Protein AF-A0A355F9B3-F1 (afdb_monomer_lite)

Sequence (60 aa):
EIPLLAVSGGVAANRLLRRELPAWAARRGVDLRLVPLEWSGDNAAMIAHAALLRHRRGQA

Secondary structure (DSSP, 8-state):
--SEEEE-SGGGG-HHHHHHHHHHHHTTT-EEEEPPGGGTS--HHHHHHHHHHHHHTT--

Radius of gyration: 14.34 Å; chains: 1; bounding box: 21×33×32 Å

Structure (mmCIF, N/CA/C/O backbone):
data_AF-A0A355F9B3-F1
#
_entry.id   AF-A0A355F9B3-F1
#
loop_
_atom_site.group_PDB
_atom_site.id
_atom_site.type_symbol
_atom_site.label_atom_id
_atom_site.label_alt_id
_atom_site.label_comp_id
_atom_site.label_asym_id
_atom_site.label_entity_id
_atom_site.label_seq_id
_atom_site.pdbx_PDB_ins_code
_atom_site.Cartn_x
_atom_site.Cartn_y
_atom_site.Cartn_z
_atom_site.occupancy
_atom_site.B_iso_or_equiv
_atom_site.auth_seq_id
_atom_site.auth_comp_id
_atom_site.auth_asym_id
_atom_site.auth_atom_id
_atom_site.pdbx_PDB_model_num
ATOM 1 N N . GLU A 1 1 ? -8.030 9.713 15.895 1.00 82.12 1 GLU A N 1
ATOM 2 C CA . GLU A 1 1 ? -8.145 8.292 15.491 1.00 82.12 1 GLU A CA 1
ATOM 3 C C . GLU A 1 1 ? -7.909 8.182 13.987 1.00 82.12 1 GLU A C 1
ATOM 5 O O . GLU A 1 1 ? -8.084 9.185 13.304 1.00 82.12 1 GLU A O 1
ATOM 10 N N . ILE A 1 2 ? -7.446 7.036 13.473 1.00 92.56 2 ILE A N 1
ATOM 11 C CA . ILE A 1 2 ? -7.131 6.863 12.041 1.00 92.56 2 ILE A CA 1
ATOM 12 C C . ILE A 1 2 ? -8.298 6.119 11.376 1.00 92.56 2 ILE A C 1
ATOM 14 O O . ILE A 1 2 ? -8.493 4.951 11.697 1.00 92.56 2 ILE A O 1
ATOM 18 N N . PRO A 1 3 ? -9.061 6.741 10.459 1.00 96.31 3 PRO A N 1
ATOM 19 C CA . PRO A 1 3 ? -10.211 6.084 9.832 1.00 96.31 3 PRO A CA 1
ATOM 20 C C . PRO A 1 3 ? -9.810 5.085 8.734 1.00 96.31 3 PRO A C 1
ATOM 22 O O . PRO A 1 3 ? -10.527 4.118 8.488 1.00 96.31 3 PRO A O 1
ATOM 25 N N . LEU A 1 4 ? -8.663 5.299 8.079 1.00 98.25 4 LEU A N 1
ATOM 26 C CA . LEU A 1 4 ? -8.167 4.457 6.992 1.00 98.25 4 LEU A CA 1
ATOM 27 C C . LEU A 1 4 ? -6.638 4.367 7.014 1.00 98.25 4 LEU A C 1
ATOM 29 O O . LEU A 1 4 ? -5.951 5.373 7.192 1.00 98.25 4 LEU A O 1
ATOM 33 N N . LEU A 1 5 ? -6.116 3.163 6.785 1.00 98.00 5 LEU A N 1
ATOM 34 C CA . LEU A 1 5 ? -4.697 2.879 6.600 1.00 98.00 5 LEU A CA 1
ATOM 35 C C . LEU A 1 5 ? -4.482 2.218 5.234 1.00 98.00 5 LEU A C 1
ATOM 37 O O . LEU A 1 5 ? -4.919 1.092 5.004 1.00 98.00 5 LEU A O 1
ATOM 41 N N . ALA A 1 6 ? -3.762 2.894 4.340 1.00 98.19 6 ALA A N 1
ATOM 42 C CA . ALA A 1 6 ? -3.285 2.313 3.088 1.00 98.19 6 ALA A CA 1
ATOM 43 C C . ALA A 1 6 ? -1.805 1.924 3.214 1.00 98.19 6 ALA A C 1
ATOM 45 O O . ALA A 1 6 ? -0.995 2.724 3.680 1.00 98.19 6 ALA A O 1
ATOM 46 N N . VAL A 1 7 ? -1.444 0.710 2.793 1.00 98.12 7 VAL A N 1
ATOM 47 C CA . VAL A 1 7 ? -0.077 0.177 2.906 1.00 98.12 7 VAL A CA 1
ATOM 48 C C . VAL A 1 7 ? 0.431 -0.253 1.531 1.00 98.12 7 VAL A C 1
ATOM 50 O O . VAL A 1 7 ? -0.139 -1.141 0.893 1.00 98.12 7 VAL A O 1
ATOM 53 N N . SER A 1 8 ? 1.519 0.381 1.089 1.00 97.56 8 SER A N 1
AT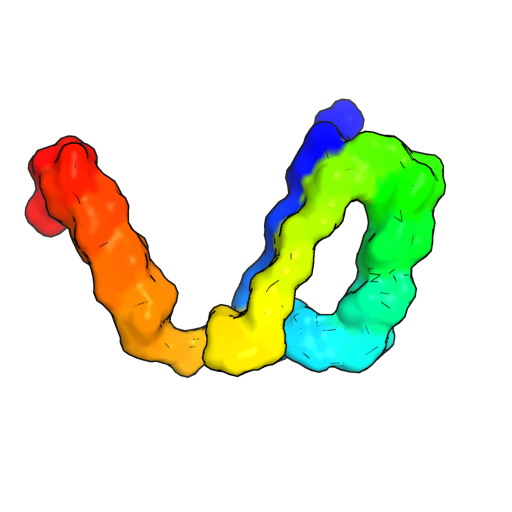OM 54 C CA . SER A 1 8 ? 2.223 0.100 -0.170 1.00 97.56 8 SER A CA 1
ATOM 55 C C . SER A 1 8 ? 3.746 0.069 0.039 1.00 97.56 8 SER A C 1
ATOM 57 O O . SER A 1 8 ? 4.212 0.208 1.172 1.00 97.56 8 SER A O 1
ATOM 59 N N . GLY A 1 9 ? 4.515 -0.135 -1.034 1.00 97.00 9 GLY A N 1
ATOM 60 C CA . GLY A 1 9 ? 5.972 -0.283 -1.001 1.00 97.00 9 GLY A CA 1
ATOM 61 C C . GLY A 1 9 ? 6.417 -1.739 -0.837 1.00 97.00 9 GLY A C 1
ATOM 62 O O . GLY A 1 9 ? 5.632 -2.599 -0.435 1.00 97.00 9 GLY A O 1
ATOM 63 N N . GLY A 1 10 ? 7.684 -2.033 -1.150 1.00 97.00 10 GLY A N 1
ATOM 64 C CA . GLY A 1 10 ? 8.160 -3.419 -1.286 1.00 97.00 10 GLY A CA 1
ATOM 65 C C . GLY A 1 10 ? 7.956 -4.273 -0.030 1.00 97.00 10 GLY A C 1
ATOM 66 O O . GLY A 1 10 ? 7.582 -5.442 -0.108 1.00 97.00 10 GLY A O 1
ATOM 67 N N . VAL A 1 11 ? 8.093 -3.673 1.156 1.00 98.06 11 VAL A N 1
ATOM 68 C CA . VAL A 1 11 ? 7.875 -4.368 2.435 1.00 98.06 11 VAL A CA 1
ATOM 69 C C . VAL A 1 11 ? 6.394 -4.687 2.678 1.00 98.06 11 VAL A C 1
ATOM 71 O O . VAL A 1 11 ? 6.090 -5.621 3.416 1.00 98.06 11 VAL A O 1
ATOM 74 N N . ALA A 1 12 ? 5.449 -4.032 1.994 1.00 98.00 12 ALA A N 1
ATOM 75 C CA . ALA A 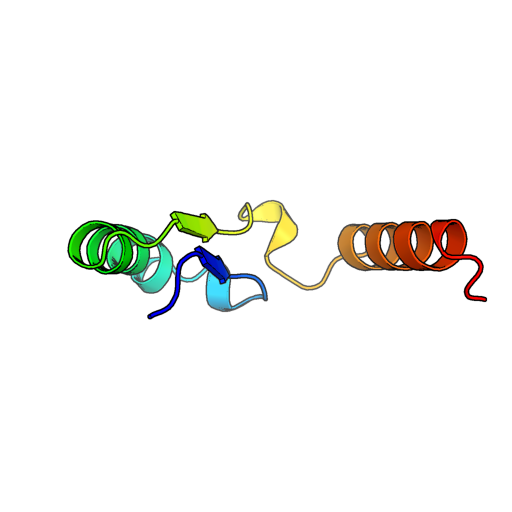1 12 ? 4.040 -4.421 2.032 1.00 98.00 12 ALA A CA 1
ATOM 76 C C . ALA A 1 12 ? 3.802 -5.833 1.465 1.00 98.00 12 ALA A C 1
ATOM 78 O O . ALA A 1 12 ? 2.756 -6.424 1.721 1.00 98.00 12 ALA A O 1
ATOM 79 N N . ALA A 1 13 ? 4.749 -6.419 0.721 1.00 97.94 13 ALA A N 1
ATOM 80 C CA . ALA A 1 13 ? 4.714 -7.826 0.313 1.00 97.94 13 ALA A CA 1
ATOM 81 C C . ALA A 1 13 ? 4.974 -8.813 1.469 1.00 97.94 13 ALA A C 1
ATOM 83 O O . ALA A 1 13 ? 4.735 -10.011 1.325 1.00 97.94 13 ALA A O 1
ATOM 84 N N . ASN A 1 14 ? 5.449 -8.338 2.624 1.00 98.44 14 ASN A N 1
ATOM 85 C CA . ASN A 1 14 ? 5.828 -9.191 3.741 1.00 98.44 14 ASN A CA 1
ATOM 86 C C . ASN A 1 14 ? 4.637 -10.015 4.267 1.00 98.44 14 ASN A C 1
ATOM 88 O O . ASN A 1 14 ? 3.590 -9.485 4.646 1.00 98.44 14 ASN A O 1
ATOM 92 N N . ARG A 1 15 ? 4.834 -11.337 4.341 1.00 98.25 15 ARG A N 1
ATOM 93 C CA . ARG A 1 15 ? 3.803 -12.299 4.756 1.00 98.25 15 ARG A CA 1
ATOM 94 C C . ARG A 1 15 ? 3.289 -12.055 6.176 1.00 98.25 15 ARG A C 1
ATOM 96 O O . ARG A 1 15 ? 2.098 -12.217 6.419 1.00 98.25 15 ARG A O 1
ATOM 103 N N . LEU A 1 16 ? 4.172 -11.684 7.105 1.00 98.50 16 LEU A N 1
ATOM 104 C CA . LEU A 1 16 ? 3.786 -11.389 8.484 1.00 98.50 16 LEU A CA 1
ATOM 105 C C . LEU A 1 16 ? 2.929 -10.119 8.536 1.00 98.50 16 LEU A C 1
ATOM 107 O O . LEU A 1 16 ? 1.839 -10.156 9.096 1.00 98.50 16 LEU A O 1
ATOM 111 N N . LEU A 1 17 ? 3.353 -9.035 7.880 1.00 98.06 17 LEU A N 1
ATOM 112 C CA . LEU A 1 17 ? 2.575 -7.791 7.828 1.00 98.06 17 LEU A CA 1
ATOM 113 C C . LEU A 1 17 ? 1.172 -8.006 7.252 1.00 98.06 17 LEU A C 1
ATOM 115 O O . LEU A 1 17 ? 0.193 -7.565 7.850 1.00 98.06 17 LEU A O 1
ATOM 119 N N . ARG A 1 18 ? 1.054 -8.728 6.132 1.00 98.00 18 ARG A N 1
ATOM 120 C CA . ARG A 1 18 ? -0.245 -9.024 5.501 1.00 98.00 18 ARG A CA 1
ATOM 121 C C . ARG A 1 18 ? -1.167 -9.879 6.369 1.00 98.00 18 ARG A C 1
ATOM 123 O O . ARG A 1 18 ? -2.379 -9.793 6.207 1.00 98.00 18 ARG A O 1
ATOM 130 N N . ARG A 1 19 ? -0.612 -10.682 7.279 1.00 98.19 19 ARG A N 1
ATOM 131 C CA . ARG A 1 19 ? -1.382 -11.479 8.240 1.00 98.19 19 ARG A CA 1
ATOM 132 C C . ARG A 1 19 ? -1.838 -10.650 9.441 1.00 98.19 19 ARG A C 1
ATOM 134 O O . ARG A 1 19 ? -2.981 -10.775 9.864 1.00 98.19 19 ARG A O 1
ATOM 141 N N . GLU A 1 20 ? -0.960 -9.814 9.989 1.00 98.62 20 GLU A N 1
ATOM 142 C CA . GLU A 1 20 ? -1.217 -9.108 11.253 1.00 98.62 20 GLU A CA 1
ATOM 143 C C . GLU A 1 20 ? -2.016 -7.808 11.080 1.00 98.62 20 GLU A C 1
ATOM 145 O O . GLU A 1 20 ? -2.838 -7.467 11.935 1.00 98.62 20 GLU A O 1
ATOM 150 N N . LEU A 1 21 ? -1.814 -7.078 9.976 1.00 98.25 21 LEU A N 1
ATOM 151 C CA . LEU A 1 21 ? -2.489 -5.798 9.742 1.00 98.25 21 LEU A CA 1
ATOM 152 C C . LEU A 1 21 ? -4.023 -5.909 9.693 1.00 98.25 21 LEU A C 1
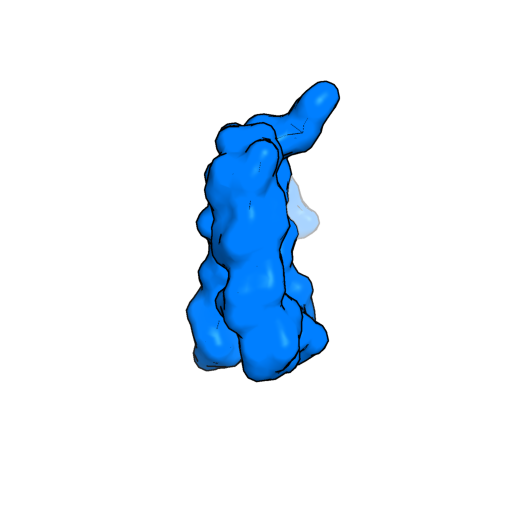ATOM 154 O O . LEU A 1 21 ? -4.669 -5.070 10.322 1.00 98.25 21 LEU A O 1
ATOM 158 N N . PRO A 1 22 ? -4.638 -6.919 9.039 1.00 98.38 22 PRO A N 1
ATOM 159 C CA . PRO A 1 22 ? -6.092 -7.084 9.063 1.00 98.38 22 PRO A CA 1
ATOM 160 C C . PRO A 1 22 ? -6.649 -7.246 10.480 1.00 98.38 22 PRO A C 1
ATOM 162 O O . PRO A 1 22 ? -7.636 -6.606 10.837 1.00 98.38 22 PRO A O 1
ATOM 165 N N . ALA A 1 23 ? -5.979 -8.037 11.324 1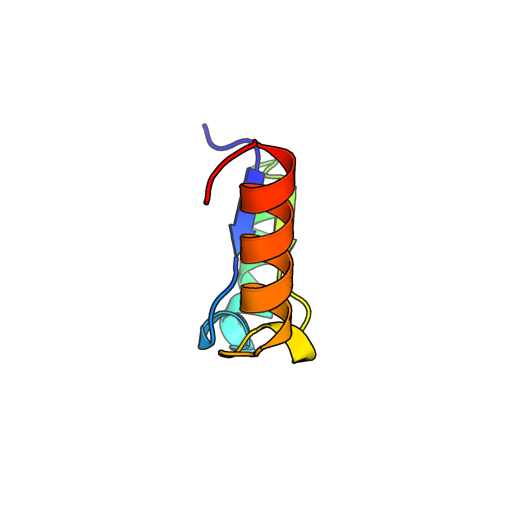.00 98.25 23 ALA A N 1
ATOM 166 C CA . ALA A 1 23 ? -6.388 -8.230 12.711 1.00 98.25 23 ALA A CA 1
ATOM 167 C C . ALA A 1 23 ? -6.229 -6.941 13.534 1.00 98.25 23 ALA A C 1
ATOM 169 O O . ALA A 1 23 ? -7.085 -6.608 14.354 1.00 98.25 23 ALA A O 1
ATOM 170 N N . TRP A 1 24 ? -5.143 -6.195 13.315 1.00 97.88 24 TRP A N 1
ATOM 171 C CA . TRP A 1 24 ? -4.934 -4.889 13.941 1.00 97.88 24 TRP A CA 1
ATOM 172 C C . TRP A 1 24 ? -6.019 -3.877 13.550 1.00 97.88 24 TRP A C 1
ATOM 174 O O . TRP A 1 24 ? -6.519 -3.172 14.430 1.00 97.88 24 TRP A O 1
ATOM 184 N N . ALA A 1 25 ? -6.392 -3.840 12.267 1.00 98.19 25 ALA A N 1
ATOM 185 C CA . ALA A 1 25 ? -7.377 -2.921 11.710 1.00 98.19 25 ALA A CA 1
ATOM 186 C C . ALA A 1 25 ? -8.792 -3.241 12.204 1.00 98.19 25 ALA A C 1
ATOM 188 O O . ALA A 1 25 ? -9.485 -2.349 12.692 1.00 98.19 25 ALA A O 1
ATOM 189 N N . ALA A 1 26 ? -9.170 -4.525 12.205 1.00 97.88 26 ALA A N 1
ATOM 190 C CA . ALA A 1 26 ? -10.452 -4.993 12.729 1.00 97.88 26 ALA A CA 1
ATOM 191 C C . ALA A 1 26 ? -10.647 -4.615 14.207 1.00 97.88 26 ALA A C 1
ATOM 193 O O . ALA A 1 26 ? -11.699 -4.103 14.578 1.00 97.88 26 ALA A O 1
ATOM 194 N N . ARG A 1 27 ? -9.610 -4.772 15.046 1.00 97.69 27 ARG A N 1
ATOM 195 C CA . ARG A 1 27 ? -9.658 -4.376 16.469 1.00 97.69 27 ARG A CA 1
ATOM 196 C C . ARG A 1 27 ? -9.832 -2.871 16.693 1.00 97.69 27 ARG A C 1
ATOM 198 O O . ARG A 1 27 ? -10.148 -2.469 17.806 1.00 97.69 27 ARG A O 1
ATOM 205 N N . ARG A 1 28 ? -9.551 -2.045 15.686 1.00 97.31 28 ARG A N 1
ATOM 206 C CA . ARG A 1 28 ? -9.550 -0.577 15.781 1.00 97.31 28 ARG A CA 1
ATOM 207 C C . ARG A 1 28 ? -10.628 0.087 14.931 1.00 97.31 28 ARG A C 1
ATOM 209 O O . ARG A 1 28 ? -10.689 1.308 14.920 1.00 97.31 28 ARG A O 1
ATOM 216 N N . GLY A 1 29 ? -11.436 -0.690 14.209 1.00 97.50 29 GLY A N 1
ATOM 217 C CA . GLY A 1 29 ? -12.409 -0.149 13.260 1.00 97.50 29 GLY A CA 1
ATOM 218 C C . GLY A 1 29 ? -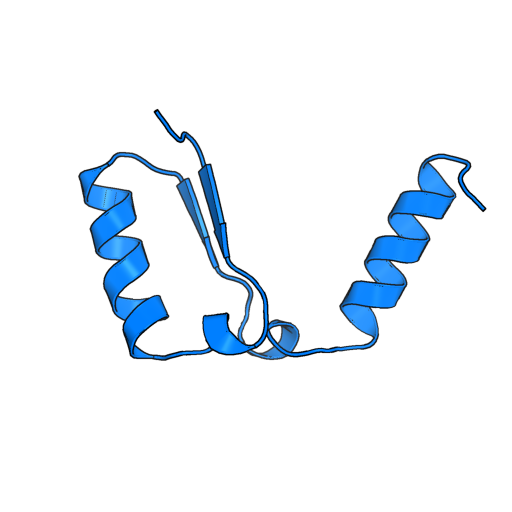11.770 0.667 12.128 1.00 97.50 29 GLY A C 1
ATOM 219 O O . GLY A 1 29 ? -12.385 1.610 11.644 1.00 97.50 29 GLY A O 1
ATOM 220 N N . VAL A 1 30 ? -10.535 0.342 11.727 1.00 98.38 30 VAL A N 1
ATOM 221 C CA . VAL A 1 30 ? -9.808 1.048 10.655 1.00 98.38 30 VAL A CA 1
ATOM 222 C C . VAL A 1 30 ? -10.079 0.359 9.315 1.00 98.38 30 VAL A C 1
ATOM 224 O O . VAL A 1 30 ? -9.927 -0.859 9.218 1.00 98.38 30 VAL A O 1
ATOM 227 N N . ASP A 1 31 ? -10.398 1.116 8.261 1.00 98.50 31 ASP A N 1
ATOM 228 C CA . ASP A 1 31 ? -10.416 0.586 6.889 1.00 98.50 31 ASP A CA 1
ATOM 229 C C . ASP A 1 31 ? -8.974 0.343 6.409 1.00 98.50 31 ASP A C 1
ATOM 231 O O . ASP A 1 31 ? -8.177 1.275 6.276 1.00 98.50 31 ASP A O 1
ATOM 235 N N . LEU A 1 32 ? -8.614 -0.919 6.176 1.00 98.38 32 LEU A N 1
ATOM 236 C CA . LEU A 1 32 ? -7.282 -1.309 5.722 1.00 98.38 32 LEU A CA 1
ATOM 237 C C . LEU A 1 32 ? -7.267 -1.565 4.213 1.00 98.38 32 LEU A C 1
ATOM 239 O O . LEU A 1 32 ? -7.936 -2.471 3.718 1.00 98.38 32 LEU A O 1
ATOM 243 N N . ARG A 1 33 ? -6.385 -0.861 3.495 1.00 98.31 33 ARG A N 1
ATOM 244 C CA . ARG A 1 33 ? -6.118 -1.075 2.065 1.00 98.31 33 ARG A CA 1
ATOM 245 C C . ARG A 1 33 ? -4.688 -1.560 1.851 1.00 98.31 33 ARG A C 1
ATOM 247 O O . ARG A 1 33 ? -3.739 -0.782 1.921 1.00 98.31 33 ARG A O 1
ATOM 254 N N . LEU A 1 34 ? -4.529 -2.852 1.577 1.00 98.19 34 LEU A N 1
ATOM 255 C CA . LEU A 1 34 ? -3.241 -3.441 1.206 1.00 98.19 34 LEU A CA 1
ATOM 256 C C . LEU A 1 34 ? -3.074 -3.424 -0.316 1.00 98.19 34 LEU A C 1
ATOM 258 O O . LEU A 1 34 ? -3.967 -3.858 -1.041 1.00 98.19 34 LEU A O 1
ATOM 262 N N . VAL A 1 35 ? -1.913 -2.982 -0.798 1.00 97.81 35 VAL A N 1
ATOM 263 C CA . VAL A 1 35 ? -1.559 -3.082 -2.221 1.00 97.81 35 VAL A CA 1
ATOM 264 C C . VAL A 1 35 ? -1.577 -4.555 -2.687 1.00 97.81 35 VAL A C 1
ATOM 266 O O . VAL A 1 35 ? -1.129 -5.435 -1.934 1.00 97.81 35 VAL A O 1
ATOM 269 N N . PRO A 1 36 ? -2.061 -4.882 -3.900 1.00 97.62 36 PRO A N 1
ATOM 270 C CA . PRO A 1 36 ? -1.860 -6.211 -4.481 1.00 97.62 36 PRO A CA 1
ATOM 271 C C . PRO A 1 36 ? -0.365 -6.544 -4.602 1.00 97.62 36 PRO A C 1
ATOM 273 O O . PRO A 1 36 ? 0.469 -5.648 -4.717 1.00 97.62 36 PRO A O 1
ATOM 276 N N . LEU A 1 37 ? -0.003 -7.829 -4.541 1.00 96.69 37 LEU A N 1
ATOM 277 C CA . LEU A 1 37 ? 1.409 -8.244 -4.508 1.00 96.69 37 LEU A CA 1
ATOM 278 C C . LEU A 1 37 ? 2.184 -7.790 -5.751 1.00 96.69 37 LEU A C 1
ATOM 280 O O . LEU A 1 37 ? 3.282 -7.255 -5.615 1.00 96.69 37 LEU A O 1
ATOM 284 N N . GLU A 1 38 ? 1.584 -7.929 -6.929 1.00 97.00 38 GLU A N 1
ATOM 285 C CA . GLU A 1 38 ? 2.156 -7.526 -8.222 1.00 97.00 38 GLU A CA 1
ATOM 286 C C . GLU A 1 38 ? 2.491 -6.025 -8.313 1.00 97.00 38 GLU A C 1
ATOM 288 O O . GLU A 1 38 ? 3.384 -5.642 -9.062 1.00 97.00 38 GLU A O 1
ATOM 293 N N . TRP A 1 39 ? 1.843 -5.184 -7.496 1.00 97.56 39 TRP A N 1
ATOM 294 C CA . TRP A 1 39 ? 2.059 -3.731 -7.462 1.00 97.56 39 TRP A CA 1
ATOM 295 C C . TRP A 1 39 ? 2.844 -3.251 -6.235 1.00 97.56 39 TRP A C 1
ATOM 297 O O . TRP A 1 39 ? 2.971 -2.048 -6.021 1.00 97.56 39 TRP A O 1
ATOM 307 N N . SER A 1 40 ? 3.321 -4.168 -5.388 1.00 96.69 40 SER A N 1
ATOM 308 C CA . SER A 1 40 ? 3.934 -3.813 -4.102 1.00 96.69 40 SER A CA 1
ATOM 309 C C . SER A 1 40 ? 5.359 -3.271 -4.226 1.00 96.69 40 SER A C 1
ATOM 311 O O . SER A 1 40 ? 5.723 -2.371 -3.476 1.00 96.69 40 SER A O 1
ATOM 313 N N . GLY A 1 41 ? 6.154 -3.784 -5.165 1.00 96.31 41 GLY A N 1
ATOM 314 C CA . GLY A 1 41 ? 7.498 -3.278 -5.448 1.00 96.31 41 GLY A CA 1
ATOM 315 C C . GLY A 1 41 ? 7.500 -2.069 -6.381 1.00 96.31 41 GLY A C 1
ATOM 316 O O . GLY A 1 41 ? 6.463 -1.696 -6.930 1.00 96.31 41 GLY A O 1
ATOM 317 N N . ASP A 1 42 ? 8.681 -1.494 -6.600 1.00 97.56 42 ASP A N 1
ATOM 318 C CA . ASP A 1 42 ? 8.858 -0.426 -7.582 1.00 97.56 42 ASP A CA 1
ATOM 319 C C . ASP A 1 42 ? 8.471 -0.925 -8.978 1.00 97.56 42 ASP A C 1
ATOM 321 O O . ASP A 1 42 ? 8.978 -1.940 -9.459 1.00 97.56 42 ASP A O 1
ATOM 325 N N . ASN A 1 43 ? 7.544 -0.226 -9.631 1.00 96.94 43 ASN A N 1
ATOM 326 C CA . ASN A 1 43 ? 7.040 -0.617 -10.944 1.00 96.94 43 ASN A CA 1
ATOM 327 C C . ASN A 1 43 ? 6.671 0.605 -11.797 1.00 96.94 43 ASN A C 1
ATOM 329 O O . ASN A 1 43 ? 6.312 1.661 -11.284 1.00 96.94 43 ASN A O 1
ATOM 333 N N . ALA A 1 44 ? 6.731 0.471 -13.124 1.00 98.12 44 ALA A N 1
ATOM 334 C CA . ALA A 1 44 ? 6.411 1.575 -14.032 1.00 98.12 44 ALA A CA 1
ATOM 335 C C . ALA A 1 44 ? 4.923 1.975 -13.995 1.00 98.12 44 ALA A C 1
ATOM 337 O O . ALA A 1 44 ? 4.593 3.127 -14.278 1.00 98.12 44 ALA A O 1
ATOM 338 N N . ALA A 1 45 ? 4.023 1.063 -13.609 1.00 97.56 45 ALA A N 1
ATOM 339 C CA . ALA A 1 45 ? 2.593 1.350 -13.533 1.00 97.56 45 ALA A CA 1
ATOM 340 C C . ALA A 1 45 ? 2.275 2.408 -12.463 1.00 97.56 45 ALA A C 1
ATOM 342 O O . ALA A 1 45 ? 1.486 3.316 -12.726 1.00 97.56 45 ALA A O 1
ATOM 343 N N . MET A 1 46 ? 2.936 2.368 -11.298 1.00 97.31 46 MET A N 1
ATOM 344 C CA . MET A 1 46 ? 2.758 3.385 -10.255 1.00 97.31 46 MET A CA 1
ATOM 345 C C . MET A 1 46 ? 3.227 4.769 -10.730 1.00 97.31 46 MET A C 1
ATOM 347 O O . MET A 1 46 ? 2.579 5.775 -10.442 1.00 97.31 46 MET A O 1
ATOM 351 N N . ILE A 1 47 ? 4.315 4.818 -11.509 1.00 98.19 47 ILE A N 1
ATOM 352 C CA . ILE A 1 47 ? 4.854 6.058 -12.079 1.00 98.19 47 ILE A CA 1
ATOM 353 C C . ILE A 1 47 ? 3.901 6.613 -13.137 1.00 98.19 47 ILE A C 1
ATOM 355 O O . ILE A 1 47 ? 3.540 7.788 -13.075 1.00 98.19 47 ILE A O 1
ATOM 359 N N . ALA A 1 48 ? 3.434 5.769 -14.061 1.00 98.38 48 ALA A N 1
ATOM 360 C CA . ALA A 1 48 ? 2.471 6.155 -15.086 1.00 98.38 48 ALA A CA 1
ATOM 361 C C . ALA A 1 48 ? 1.157 6.660 -14.469 1.00 98.38 48 ALA A C 1
ATOM 363 O O . ALA A 1 48 ? 0.629 7.692 -14.884 1.00 98.38 48 ALA A O 1
ATOM 364 N N . HIS A 1 49 ? 0.652 5.983 -13.433 1.00 97.50 49 HIS A N 1
ATOM 365 C CA . HIS A 1 49 ? -0.550 6.410 -12.726 1.00 97.50 49 HIS A CA 1
ATOM 366 C C . HIS A 1 49 ? -0.349 7.756 -12.017 1.00 97.50 49 HIS A C 1
ATOM 368 O O . HIS A 1 49 ? -1.181 8.653 -12.156 1.00 97.50 49 HIS A O 1
ATOM 374 N N . ALA A 1 50 ? 0.771 7.939 -11.311 1.00 97.44 50 ALA A N 1
ATOM 375 C CA . ALA A 1 50 ? 1.095 9.207 -10.665 1.00 97.44 50 ALA A CA 1
ATOM 376 C C . ALA A 1 50 ? 1.224 10.358 -11.680 1.00 97.44 50 ALA A C 1
ATOM 378 O O . ALA A 1 50 ? 0.698 11.445 -11.439 1.00 97.44 50 ALA A O 1
ATOM 379 N N . ALA A 1 51 ? 1.865 10.117 -12.828 1.00 98.31 51 ALA A N 1
ATOM 380 C CA . ALA A 1 51 ? 1.977 11.088 -13.914 1.00 98.31 51 ALA A CA 1
ATOM 381 C C . ALA A 1 51 ? 0.603 11.454 -14.495 1.00 98.31 51 ALA A C 1
ATOM 383 O O . ALA A 1 51 ? 0.291 12.635 -14.629 1.00 98.31 51 ALA A O 1
ATOM 384 N N . LEU A 1 52 ? -0.263 10.467 -14.750 1.00 98.38 52 LEU A N 1
ATOM 385 C CA . LEU A 1 52 ? -1.630 10.706 -15.220 1.00 98.38 52 LEU A CA 1
ATOM 386 C C . LEU A 1 52 ? -2.439 11.555 -14.229 1.00 98.38 52 LEU A C 1
ATOM 388 O O . LEU A 1 52 ? -3.169 12.456 -14.640 1.00 98.38 52 LEU A O 1
ATOM 392 N N . LEU A 1 53 ? -2.314 11.291 -12.924 1.00 98.12 53 LEU A N 1
ATOM 393 C CA . LEU A 1 53 ? -2.986 12.083 -11.890 1.00 98.12 53 LEU A CA 1
ATOM 394 C C . LEU A 1 53 ? -2.481 13.531 -11.846 1.00 98.12 53 LEU A C 1
ATOM 396 O O . LEU A 1 53 ? -3.295 14.439 -11.684 1.00 98.12 53 LEU A O 1
ATOM 400 N N . ARG A 1 54 ? -1.171 13.757 -12.007 1.00 98.19 54 ARG A N 1
ATOM 401 C CA . ARG A 1 54 ? -0.581 15.106 -12.106 1.00 98.19 54 ARG A CA 1
ATOM 402 C C . ARG A 1 54 ? -1.070 15.835 -13.353 1.00 98.19 54 ARG A C 1
ATOM 404 O O . ARG A 1 54 ? -1.599 16.938 -13.241 1.00 98.19 54 ARG A O 1
ATOM 411 N N . HIS A 1 55 ? -1.018 15.172 -14.505 1.0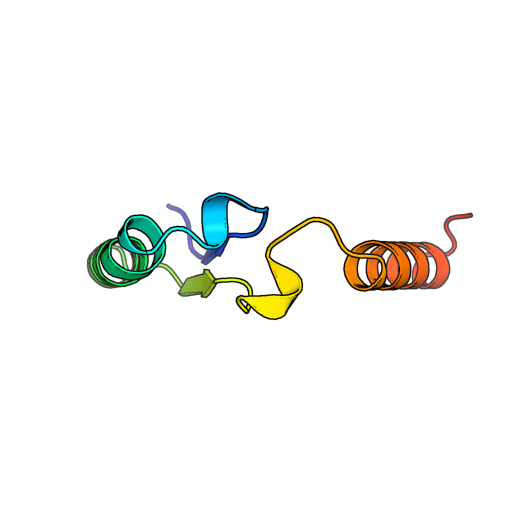0 98.06 55 HIS A N 1
ATOM 412 C CA . HIS A 1 55 ? -1.496 15.722 -15.770 1.00 98.06 55 HIS A CA 1
ATOM 413 C C . HIS A 1 55 ? -2.975 16.137 -15.692 1.00 98.06 55 HIS A C 1
ATOM 415 O O . HIS A 1 55 ? -3.330 17.254 -16.057 1.00 98.06 55 HIS A O 1
ATOM 421 N N . ARG A 1 56 ? -3.839 15.290 -15.111 1.00 97.56 56 ARG A N 1
ATOM 422 C CA . ARG A 1 56 ? -5.267 15.600 -14.886 1.00 97.56 56 ARG A CA 1
ATOM 423 C C . ARG A 1 56 ? -5.509 16.786 -13.947 1.00 97.56 56 ARG A C 1
ATOM 425 O O . ARG A 1 56 ? -6.590 17.362 -13.978 1.00 97.56 56 ARG A O 1
ATOM 432 N N . ARG A 1 57 ? -4.531 17.145 -13.112 1.00 98.12 57 ARG A N 1
ATOM 433 C CA . ARG A 1 57 ? -4.559 18.329 -12.237 1.00 98.12 57 ARG A CA 1
ATOM 434 C C . ARG A 1 57 ? -3.939 19.569 -12.893 1.00 98.12 57 ARG A C 1
ATOM 436 O O . ARG A 1 57 ? -3.799 20.583 -12.220 1.00 98.12 57 ARG A O 1
ATOM 443 N N . GLY A 1 58 ? -3.547 19.493 -14.168 1.00 97.25 58 GLY A N 1
ATOM 444 C CA . GLY A 1 58 ? -2.869 20.581 -14.879 1.00 97.25 58 GLY A CA 1
ATOM 445 C C . GLY A 1 58 ? -1.420 20.798 -14.436 1.00 97.25 58 GLY A C 1
ATOM 446 O O . GLY A 1 58 ? -0.874 21.875 -14.646 1.00 97.25 58 GLY A O 1
ATOM 447 N N . GLN A 1 59 ? -0.806 19.803 -13.793 1.00 94.75 59 GLN A N 1
ATOM 448 C CA . GLN A 1 59 ? 0.591 19.848 -13.370 1.00 94.75 59 GLN A CA 1
ATOM 449 C C . GLN A 1 59 ? 1.455 19.231 -14.477 1.00 94.75 59 GLN A C 1
ATOM 451 O O . GLN A 1 59 ? 1.153 18.123 -14.933 1.00 94.75 59 GLN A O 1
ATOM 456 N N . ALA A 1 60 ? 2.482 19.968 -14.912 1.00 71.44 60 ALA A N 1
ATOM 457 C CA . ALA A 1 60 ? 3.522 19.479 -15.818 1.00 71.44 60 ALA A CA 1
ATOM 458 C C . ALA A 1 60 ? 4.529 18.601 -15.063 1.00 71.44 60 ALA A C 1
ATOM 460 O O . ALA A 1 60 ? 4.877 18.962 -13.914 1.00 71.44 60 ALA A O 1
#

pLDDT: mean 96.99, std 3.99, range [71.44, 98.62]

Foldseek 3Di:
DAQEDEDAAQCLLPPVCVVVVVVVCVVVNHHYHRDDNVRRYDDVVVVVVVVVVCVVVVHD